Protein AF-A0A0L6VL71-F1 (afdb_monomer_lite)

Secondary structure (DSSP, 8-state):
----EEEEEE-----------------------------S-SS-EE-TTPPPSEEEEEE-SSPPPPHHHHHHHHHHHHT-TT-EEEE-TTEEEEEEETTEEEEEEE-TT-SS-EEEEHHHHHHHHHHHHHHHSSTT-SS-EEEEEEE--EETTEE----

Foldseek 3Di:
DDAWDKDKDFDDPDDDDDDDDDDDDDDDDDDDDDDDDDDLPPDAAELPPFDFDDKDFAFDPDAAFDVVFLVNQLVNLLVQQPDKDKADARMWIWTGGDRDIDIDHHHNPDSGIHIYRSNSSSVNSVVQCVVHVPPPDPGRTNTIDTDRQDRDPDGDDDD

Organism: NCBI:txid27349

Sequence (159 aa):
MGRAQVTYCKAQSGSHAGSHAASLKKRGLEAEPAGFYDHPSMVPIDLTPAKCSNSTCYPGTFQPPALEDCEVVIQAQLYNSTGSLQASPGTWVFVSYGTCATVFQNPEESSHTLQYNWAELGAQAGKIAGSCMLDEHEYSTMGGACMFEKYLKYKFEGT

pLDDT: mean 75.28, std 20.91, range [28.64, 96.06]

Radius of gyration: 17.66 Å; chains: 1; bounding box: 38×46×42 Å

Structure (mmCIF, N/CA/C/O backbone):
data_AF-A0A0L6VL71-F1
#
_entry.id   AF-A0A0L6VL71-F1
#
loop_
_atom_site.group_PDB
_atom_site.id
_atom_site.type_symbol
_atom_site.label_atom_id
_atom_site.label_alt_id
_atom_site.label_comp_id
_atom_site.label_asym_id
_atom_site.label_entity_id
_atom_site.label_seq_id
_atom_site.pdbx_PDB_ins_code
_atom_site.Cartn_x
_atom_site.Cartn_y
_atom_site.Cartn_z
_atom_site.occupancy
_atom_site.B_iso_or_equiv
_atom_site.auth_seq_id
_atom_site.auth_comp_id
_atom_site.auth_asym_id
_atom_site.auth_atom_id
_atom_site.pdbx_PDB_model_num
ATOM 1 N N . MET A 1 1 ? 6.276 -11.979 -17.650 1.00 53.53 1 MET A N 1
ATOM 2 C CA . MET A 1 1 ? 5.970 -10.999 -16.587 1.00 53.53 1 MET A CA 1
ATOM 3 C C . MET A 1 1 ? 6.187 -11.681 -15.250 1.00 53.53 1 MET A C 1
ATOM 5 O O . MET A 1 1 ? 5.769 -12.827 -15.108 1.00 53.53 1 MET A O 1
ATOM 9 N N . GLY A 1 2 ? 6.912 -11.047 -14.330 1.00 68.31 2 GLY A N 1
ATOM 10 C CA . GLY A 1 2 ? 7.135 -11.597 -12.994 1.00 68.31 2 GLY A CA 1
ATOM 11 C C . GLY A 1 2 ? 5.871 -11.559 -12.134 1.00 68.31 2 GLY A C 1
ATOM 12 O O . GLY A 1 2 ? 4.922 -10.846 -12.451 1.00 68.31 2 GLY A O 1
ATOM 13 N N . ARG A 1 3 ? 5.834 -12.362 -11.067 1.00 84.12 3 ARG A N 1
ATOM 14 C CA . ARG A 1 3 ? 4.689 -12.457 -10.154 1.00 84.12 3 ARG A CA 1
ATOM 15 C C . ARG A 1 3 ? 5.081 -11.895 -8.792 1.00 84.12 3 ARG A C 1
ATOM 17 O O . ARG A 1 3 ? 5.992 -12.430 -8.162 1.00 84.12 3 ARG A O 1
ATOM 24 N N . ALA A 1 4 ? 4.379 -10.856 -8.342 1.00 90.06 4 ALA A N 1
ATOM 25 C CA . ALA A 1 4 ? 4.560 -10.307 -7.003 1.00 90.06 4 ALA A CA 1
ATOM 26 C C . ALA A 1 4 ? 4.215 -11.345 -5.920 1.00 90.06 4 ALA A C 1
ATOM 28 O O . ALA A 1 4 ? 3.347 -12.208 -6.108 1.00 90.06 4 ALA A O 1
ATOM 29 N N . GLN A 1 5 ? 4.907 -11.268 -4.786 1.00 93.31 5 GLN A N 1
ATOM 30 C CA . GLN A 1 5 ? 4.678 -12.122 -3.625 1.00 93.31 5 GLN A CA 1
ATOM 31 C C . GLN A 1 5 ? 3.922 -11.364 -2.543 1.00 93.31 5 GLN A C 1
ATOM 33 O O . GLN A 1 5 ? 4.226 -10.206 -2.279 1.00 93.31 5 GLN A O 1
ATOM 38 N N . VAL A 1 6 ? 2.966 -12.039 -1.901 1.00 92.69 6 VAL A N 1
ATOM 39 C CA . VAL A 1 6 ? 2.225 -11.506 -0.754 1.00 92.69 6 VAL A CA 1
ATOM 40 C C . VAL A 1 6 ? 2.678 -12.238 0.502 1.00 92.69 6 VAL A C 1
ATOM 42 O O . VAL A 1 6 ? 2.577 -13.464 0.565 1.00 92.69 6 VAL A O 1
ATOM 45 N N . THR A 1 7 ? 3.168 -11.499 1.496 1.00 94.44 7 THR A N 1
ATOM 46 C CA . THR A 1 7 ? 3.656 -12.055 2.766 1.00 94.44 7 THR A CA 1
ATOM 47 C C . THR A 1 7 ? 2.991 -11.359 3.944 1.00 94.44 7 THR A C 1
ATOM 49 O O . THR A 1 7 ? 2.965 -10.134 4.009 1.00 94.44 7 THR A O 1
ATOM 52 N N . TYR A 1 8 ? 2.488 -12.149 4.893 1.00 93.19 8 TYR A N 1
ATOM 53 C CA . TYR A 1 8 ? 1.935 -11.662 6.155 1.00 93.19 8 TYR A CA 1
ATOM 54 C C . TYR A 1 8 ? 2.966 -11.847 7.268 1.00 93.19 8 TYR A C 1
ATOM 56 O O . TYR A 1 8 ? 3.377 -12.971 7.559 1.00 93.19 8 TYR A O 1
ATOM 64 N N . CYS A 1 9 ? 3.355 -10.746 7.900 1.00 91.88 9 CYS A N 1
ATOM 65 C CA . CYS A 1 9 ? 4.296 -10.707 9.012 1.00 91.88 9 CYS A CA 1
ATOM 66 C C . CYS A 1 9 ? 3.577 -10.236 10.280 1.00 91.88 9 CYS A C 1
ATOM 68 O O . CYS A 1 9 ? 2.706 -9.371 10.210 1.00 91.88 9 CYS A O 1
ATOM 70 N N . LYS A 1 10 ? 3.958 -10.782 11.439 1.00 88.44 10 LYS A N 1
ATOM 71 C CA . LYS A 1 10 ? 3.465 -10.353 12.756 1.00 88.44 10 LYS A CA 1
ATOM 72 C C . LYS A 1 10 ? 4.604 -9.804 13.603 1.00 88.44 10 LYS A C 1
ATOM 74 O O . LYS A 1 10 ? 5.742 -10.253 13.452 1.00 88.44 10 LYS A O 1
ATOM 79 N N . ALA A 1 11 ? 4.280 -8.889 14.509 1.00 76.50 11 ALA A N 1
ATOM 80 C CA . ALA A 1 11 ? 5.224 -8.375 15.492 1.00 76.50 11 ALA A CA 1
ATOM 81 C C . ALA A 1 11 ? 5.682 -9.546 16.363 1.00 76.50 11 ALA A C 1
ATOM 83 O O . ALA A 1 11 ? 4.859 -10.334 16.835 1.00 76.50 11 ALA A O 1
ATOM 84 N N . GLN A 1 12 ? 6.990 -9.694 16.566 1.00 71.69 12 GLN A N 1
ATOM 85 C CA . GLN A 1 12 ? 7.478 -10.588 17.608 1.00 71.69 12 GLN A CA 1
ATOM 86 C C . GLN A 1 12 ? 7.342 -9.864 18.944 1.00 71.69 12 GLN A C 1
ATOM 88 O O . GLN A 1 12 ? 7.994 -8.848 19.175 1.00 71.69 12 GLN A O 1
ATOM 93 N N . SER A 1 13 ? 6.498 -10.389 19.825 1.00 50.94 13 SER A N 1
ATOM 94 C CA . SER A 1 13 ? 6.359 -9.893 21.189 1.00 50.94 13 SER A CA 1
ATOM 95 C C . SER A 1 13 ? 7.644 -10.179 21.984 1.00 50.94 13 SER A C 1
ATOM 97 O O . SER A 1 13 ? 7.849 -11.304 22.439 1.00 50.94 13 SER A O 1
ATOM 99 N N . GLY A 1 14 ? 8.490 -9.153 22.145 1.00 46.22 14 GLY A N 1
ATOM 100 C CA . GLY A 1 14 ? 9.514 -9.045 23.193 1.00 46.22 14 GLY A CA 1
ATOM 101 C C . GLY A 1 14 ? 10.967 -9.366 22.809 1.00 46.22 14 GLY A C 1
ATOM 102 O O . GLY A 1 14 ? 11.348 -10.526 22.701 1.00 46.22 14 GLY A O 1
ATOM 103 N N . SER A 1 15 ? 11.788 -8.316 22.690 1.00 35.22 15 SER A N 1
ATOM 104 C CA . SER A 1 15 ? 12.951 -7.992 23.550 1.00 35.22 15 SER A CA 1
ATOM 105 C C . SER A 1 15 ? 14.064 -7.311 22.757 1.00 35.22 15 SER A C 1
ATOM 107 O O . SER A 1 15 ? 14.567 -7.831 21.763 1.00 35.22 15 SER A O 1
ATOM 109 N N . HIS A 1 16 ? 14.494 -6.148 23.244 1.00 46.03 16 HIS A N 1
ATOM 110 C CA . HIS A 1 16 ? 15.765 -5.557 22.851 1.00 46.03 16 HIS A CA 1
ATOM 111 C C . HIS A 1 16 ? 16.918 -6.553 23.074 1.00 46.03 16 HIS A C 1
ATOM 113 O O . HIS A 1 16 ? 16.962 -7.239 24.093 1.00 46.03 16 HIS A O 1
ATOM 119 N N . ALA A 1 17 ? 17.878 -6.501 22.145 1.00 36.75 17 ALA A N 1
ATOM 120 C CA . ALA A 1 17 ? 19.195 -7.145 22.117 1.00 36.75 17 ALA A CA 1
ATOM 121 C C . ALA A 1 17 ? 19.298 -8.530 21.443 1.00 36.75 17 ALA A C 1
ATOM 123 O O . ALA A 1 17 ? 18.887 -9.551 21.978 1.00 36.75 17 ALA A O 1
ATOM 124 N N . GLY A 1 18 ? 20.040 -8.548 20.328 1.00 31.20 18 GLY A N 1
ATOM 125 C CA . GLY A 1 18 ? 21.039 -9.593 20.094 1.00 31.20 18 GLY A CA 1
ATOM 126 C C . GLY A 1 18 ? 20.697 -10.691 19.087 1.00 31.20 18 GLY A C 1
ATOM 127 O O . GLY A 1 18 ? 20.109 -11.705 19.425 1.00 31.20 18 GLY A O 1
ATOM 128 N N . SER A 1 19 ? 21.253 -10.527 17.885 1.00 32.75 19 SER A N 1
ATOM 129 C CA . SER A 1 19 ? 21.960 -11.565 17.119 1.00 32.75 19 SER A CA 1
ATOM 130 C C . SER A 1 19 ? 21.222 -12.832 16.639 1.00 32.75 19 SER A C 1
ATOM 132 O O . SER A 1 19 ? 20.964 -13.760 17.393 1.00 32.75 19 SER A O 1
ATOM 134 N N . HIS A 1 20 ? 21.151 -12.910 15.306 1.00 34.12 20 HIS A N 1
ATOM 135 C CA . HIS A 1 20 ? 21.347 -14.087 14.449 1.00 34.12 20 HIS A CA 1
ATOM 136 C C . HIS A 1 20 ? 20.313 -15.236 14.424 1.00 34.12 20 HIS A C 1
ATOM 138 O O . HIS A 1 20 ? 20.028 -15.913 15.401 1.00 34.12 20 HIS A O 1
ATOM 144 N N . ALA A 1 21 ? 19.929 -15.535 13.173 1.00 35.00 21 ALA A N 1
ATOM 145 C CA . ALA A 1 21 ? 19.381 -16.786 12.644 1.00 35.00 21 ALA A CA 1
ATOM 146 C C . ALA A 1 21 ? 17.891 -17.076 12.908 1.00 35.00 21 ALA A C 1
ATOM 148 O O . ALA A 1 21 ? 17.514 -17.911 13.728 1.00 35.00 21 ALA A O 1
ATOM 149 N N . ALA A 1 22 ? 17.032 -16.466 12.084 1.00 34.59 22 ALA A N 1
ATOM 150 C CA . ALA A 1 22 ? 15.649 -16.896 11.906 1.00 34.59 22 ALA A CA 1
ATOM 151 C C . ALA A 1 22 ? 15.599 -18.321 11.318 1.00 34.59 22 ALA A C 1
ATOM 153 O O . ALA A 1 22 ? 15.755 -18.535 10.116 1.00 34.59 22 ALA A O 1
ATOM 154 N N . SER A 1 23 ? 15.364 -19.309 12.182 1.00 31.19 23 SER A N 1
ATOM 155 C CA . SER A 1 23 ? 14.938 -20.646 11.776 1.00 31.19 23 SER A CA 1
ATOM 156 C C . SER A 1 23 ? 13.448 -20.597 11.424 1.00 31.19 23 SER A C 1
ATOM 158 O O . SER A 1 23 ? 12.582 -20.524 12.298 1.00 31.19 23 SER A O 1
ATOM 160 N N . LEU A 1 24 ? 13.147 -20.608 10.124 1.00 35.12 24 LEU A N 1
ATOM 161 C C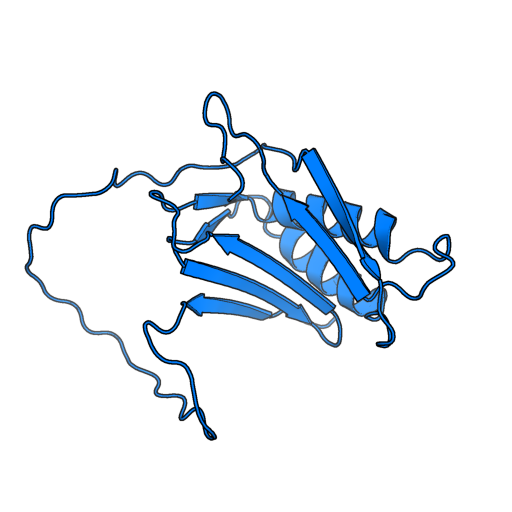A . LEU A 1 24 ? 11.796 -20.743 9.580 1.00 35.12 24 LEU A CA 1
ATOM 162 C C . LEU A 1 24 ? 11.220 -22.120 9.947 1.00 35.12 24 LEU A C 1
ATOM 164 O O . LEU A 1 24 ? 11.480 -23.115 9.271 1.00 35.12 24 LEU A O 1
ATOM 168 N N . LYS A 1 25 ? 10.397 -22.191 10.997 1.00 33.75 25 LYS A N 1
ATOM 169 C CA . LYS A 1 25 ? 9.550 -23.365 11.254 1.00 33.75 25 LYS A CA 1
ATOM 170 C C . LYS A 1 25 ? 8.180 -23.184 10.603 1.00 33.75 25 LYS A C 1
ATOM 172 O O . LYS A 1 25 ? 7.320 -22.485 11.129 1.00 33.75 25 LYS A O 1
ATOM 177 N N . LYS A 1 26 ? 7.970 -23.891 9.488 1.00 40.94 26 LYS A N 1
ATOM 178 C CA . LYS A 1 26 ? 6.641 -24.258 8.972 1.00 40.94 26 LYS A CA 1
ATOM 179 C C . LYS A 1 26 ? 5.907 -25.111 10.014 1.00 40.94 26 LYS A C 1
ATOM 181 O O . LYS A 1 26 ? 6.411 -26.165 10.389 1.00 40.94 26 LYS A O 1
ATOM 186 N N . ARG A 1 27 ? 4.706 -24.702 10.415 1.00 37.19 27 ARG A N 1
ATOM 187 C CA . ARG A 1 27 ? 3.643 -25.565 10.967 1.00 37.19 27 ARG A CA 1
ATOM 188 C C . ARG A 1 27 ? 2.337 -25.029 10.370 1.00 37.19 27 ARG A C 1
ATOM 190 O O . ARG A 1 27 ? 2.134 -23.825 10.407 1.00 37.19 27 ARG A O 1
ATOM 197 N N . GLY A 1 28 ? 1.519 -25.785 9.643 1.00 33.72 28 GLY A N 1
ATOM 198 C CA . GLY A 1 28 ? 1.112 -27.174 9.855 1.00 33.72 28 GLY A CA 1
ATOM 199 C C . GLY A 1 28 ? -0.285 -27.124 10.472 1.00 33.72 28 GLY A C 1
ATOM 200 O O . GLY A 1 28 ? -0.393 -26.755 11.634 1.00 33.72 28 GLY A O 1
ATOM 201 N N . LEU A 1 29 ? -1.313 -27.375 9.652 1.00 39.34 29 LEU A N 1
ATOM 202 C CA . LEU A 1 29 ? -2.726 -27.497 10.035 1.00 39.34 29 LEU A CA 1
ATOM 203 C C . LEU A 1 29 ? -2.879 -28.450 11.226 1.00 39.34 29 LEU A C 1
ATOM 205 O O . LEU A 1 29 ? -2.434 -29.582 11.106 1.00 39.34 29 LEU A O 1
ATOM 209 N N . GLU A 1 30 ? -3.578 -28.025 12.277 1.00 31.98 30 GLU A N 1
ATOM 210 C CA . GLU A 1 30 ? -4.491 -28.859 13.074 1.00 31.98 30 GLU A CA 1
ATOM 211 C C . GLU A 1 30 ? -5.316 -27.938 13.988 1.00 31.98 30 GLU A C 1
ATOM 213 O O . GLU A 1 30 ? -4.785 -27.042 14.644 1.00 31.98 30 GLU A O 1
ATOM 218 N N . ALA A 1 31 ? -6.635 -28.109 13.939 1.00 38.53 31 ALA A N 1
ATOM 219 C CA . ALA A 1 31 ? -7.632 -27.375 14.708 1.00 38.53 31 ALA A CA 1
ATOM 220 C C . ALA A 1 31 ? -8.119 -28.237 15.878 1.00 38.53 31 ALA A C 1
ATOM 222 O O . ALA A 1 31 ? -8.228 -29.442 15.677 1.00 38.53 31 ALA A O 1
ATOM 223 N N . GLU A 1 32 ? -8.435 -27.613 17.026 1.00 37.81 32 GLU A N 1
ATOM 224 C CA . GLU A 1 32 ? -9.530 -27.920 17.990 1.00 37.81 32 GLU A CA 1
ATOM 225 C C . GLU A 1 32 ? -9.268 -27.246 19.369 1.00 37.81 32 GLU A C 1
ATOM 227 O O . GLU A 1 32 ? -8.165 -26.740 19.590 1.00 37.81 32 GLU A O 1
ATOM 232 N N . PRO A 1 33 ? -10.283 -27.083 20.251 1.00 58.62 33 PRO A N 1
ATOM 233 C CA . PRO A 1 33 ? -10.700 -25.756 20.703 1.00 58.62 33 PRO A CA 1
ATOM 234 C C . PRO A 1 33 ? -10.586 -25.543 22.224 1.00 58.62 33 PRO A C 1
ATOM 236 O O . PRO A 1 33 ? -10.477 -26.495 22.990 1.00 58.62 33 PRO A O 1
ATOM 239 N N . ALA A 1 34 ? -10.697 -24.275 22.641 1.00 34.59 34 ALA A N 1
ATOM 240 C CA . ALA A 1 34 ? -11.416 -23.767 23.825 1.00 34.59 34 ALA A CA 1
ATOM 241 C C . ALA A 1 34 ? -10.718 -22.530 24.412 1.00 34.59 34 ALA A C 1
ATOM 243 O O . ALA A 1 34 ? -9.519 -22.535 24.674 1.00 34.59 34 ALA A O 1
ATOM 244 N N . GLY A 1 35 ? -11.502 -21.485 24.678 1.00 28.64 35 GLY A N 1
ATOM 245 C CA . GLY A 1 35 ? -11.061 -20.320 25.439 1.00 28.64 35 GLY A CA 1
ATOM 246 C C . GLY A 1 35 ? -11.933 -19.110 25.153 1.00 28.64 35 GLY A C 1
ATOM 247 O O . GLY A 1 35 ? -11.675 -18.371 24.210 1.00 28.64 35 GLY A O 1
ATOM 248 N N . PHE A 1 36 ? -12.985 -18.937 25.951 1.00 40.62 36 PHE A N 1
ATOM 249 C CA . PHE A 1 36 ? -13.838 -17.753 25.960 1.00 40.62 36 PHE A CA 1
ATOM 250 C C . PHE A 1 36 ? -13.000 -16.576 26.485 1.00 40.62 36 PHE A C 1
ATOM 252 O O . PHE A 1 36 ? -12.845 -16.411 27.693 1.00 40.62 36 PHE A O 1
ATOM 259 N N . TYR A 1 37 ? -12.402 -15.808 25.577 1.00 36.62 37 TYR A N 1
ATOM 260 C CA . TYR A 1 37 ? -11.766 -14.534 25.889 1.00 36.62 37 TYR A CA 1
ATOM 261 C C . TYR A 1 37 ? -12.636 -13.420 25.321 1.00 36.62 37 TYR A C 1
ATOM 263 O O . TYR A 1 37 ? -13.071 -13.485 24.173 1.00 36.62 37 TYR A O 1
ATOM 271 N N . ASP A 1 38 ? -12.911 -12.449 26.183 1.00 39.28 38 ASP A N 1
ATOM 272 C CA . ASP A 1 38 ? -13.678 -11.232 25.943 1.00 39.28 38 ASP A CA 1
ATOM 273 C C . ASP A 1 38 ? -13.376 -10.660 24.549 1.00 39.28 38 ASP A C 1
ATOM 275 O O . ASP A 1 38 ? -12.244 -10.276 24.250 1.00 39.28 38 ASP A O 1
ATOM 279 N N . HIS A 1 39 ? -14.358 -10.731 23.648 1.00 42.97 39 HIS A N 1
ATOM 280 C CA . HIS A 1 39 ? -14.139 -10.498 22.226 1.00 42.97 39 HIS A CA 1
ATOM 281 C C . HIS A 1 39 ? -13.960 -8.997 21.948 1.00 42.97 39 HIS A C 1
ATOM 283 O O . HIS A 1 39 ? -14.951 -8.261 22.014 1.00 42.97 39 HIS A O 1
ATOM 289 N N . PRO A 1 40 ? -12.773 -8.517 21.521 1.00 48.03 40 PRO A N 1
ATOM 290 C CA . PRO A 1 40 ? -12.727 -7.268 20.772 1.00 48.03 40 PRO A CA 1
ATOM 291 C C . PRO A 1 40 ? -13.629 -7.458 19.548 1.00 48.03 40 PRO A C 1
ATOM 293 O O . PRO A 1 40 ? -13.551 -8.507 18.906 1.00 48.03 40 PRO A O 1
ATOM 296 N N . SER A 1 41 ? -14.531 -6.501 19.287 1.00 48.88 41 SER A N 1
ATOM 297 C CA . SER A 1 41 ? -15.519 -6.515 18.191 1.00 48.88 41 SER A CA 1
ATOM 298 C C . SER A 1 41 ? -15.079 -7.408 17.023 1.00 48.88 41 SER A C 1
ATOM 300 O O . SER A 1 41 ? -14.179 -7.040 16.270 1.00 48.88 41 SER A O 1
ATOM 302 N N . MET A 1 42 ? -15.705 -8.584 16.888 1.00 60.97 42 MET A N 1
ATOM 303 C CA . MET A 1 42 ? -15.291 -9.635 15.943 1.00 60.97 42 MET A CA 1
ATOM 304 C C . MET A 1 42 ? -15.407 -9.242 14.465 1.00 60.97 42 MET A C 1
ATOM 306 O O . MET A 1 42 ? -14.958 -9.987 13.598 1.00 60.97 42 MET A O 1
ATOM 310 N N . VAL A 1 43 ? -16.028 -8.101 14.163 1.00 77.88 43 VAL A N 1
ATOM 311 C CA . VAL A 1 43 ? -16.218 -7.624 12.794 1.00 77.88 43 VAL A CA 1
ATOM 312 C C . VAL A 1 43 ? -15.024 -6.749 12.398 1.00 77.88 43 VAL A C 1
ATOM 314 O O . VAL A 1 43 ? -14.805 -5.718 13.044 1.00 77.88 43 VAL A O 1
ATOM 317 N N . PRO A 1 44 ? -14.254 -7.125 11.357 1.00 85.69 44 PRO A N 1
ATOM 318 C CA . PRO A 1 44 ? -13.218 -6.268 10.799 1.00 85.69 44 PRO A CA 1
ATOM 319 C C . PRO A 1 44 ? -13.784 -4.913 10.373 1.00 85.69 44 PRO A C 1
ATOM 321 O O . PRO A 1 44 ? -14.882 -4.832 9.822 1.00 85.69 44 PRO A O 1
ATOM 324 N N . ILE A 1 45 ? -13.015 -3.849 10.587 1.00 87.19 45 ILE A N 1
ATOM 325 C CA . ILE A 1 45 ? -13.339 -2.533 10.039 1.00 87.19 45 ILE A CA 1
ATOM 326 C C . ILE A 1 45 ? -12.851 -2.507 8.592 1.00 87.19 45 ILE A C 1
ATOM 328 O O . ILE A 1 45 ? -11.645 -2.528 8.344 1.00 87.19 45 ILE A O 1
ATOM 332 N N . ASP A 1 46 ? -13.781 -2.466 7.639 1.00 88.69 46 ASP A N 1
ATOM 333 C CA . ASP A 1 46 ? -13.450 -2.325 6.220 1.00 88.69 46 ASP A CA 1
ATOM 334 C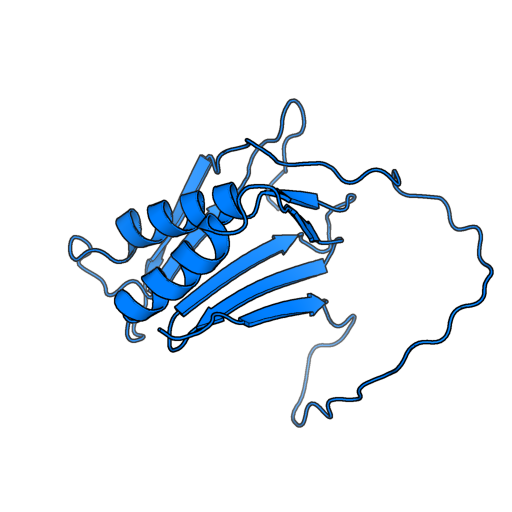 C . ASP A 1 46 ? -13.123 -0.877 5.883 1.00 88.69 46 ASP A C 1
ATOM 336 O O . ASP A 1 46 ? -14.015 -0.064 5.692 1.00 88.69 46 ASP A O 1
ATOM 340 N N . LEU A 1 47 ? -11.840 -0.555 5.763 1.00 87.94 47 LEU A N 1
ATOM 341 C CA . LEU A 1 47 ? -11.376 0.780 5.420 1.00 87.94 47 LEU A CA 1
ATOM 342 C C . LEU A 1 47 ? -11.773 1.220 4.008 1.00 87.94 47 LEU A C 1
ATOM 344 O O . LEU A 1 47 ? -11.592 2.385 3.682 1.00 87.94 47 LEU A O 1
ATOM 348 N N . THR A 1 48 ? -12.310 0.356 3.151 1.00 86.69 48 THR A N 1
ATOM 349 C CA . THR A 1 48 ? -12.728 0.723 1.792 1.00 86.69 48 THR A CA 1
ATOM 350 C C . THR A 1 48 ? -13.939 1.676 1.826 1.00 86.69 48 THR A C 1
ATOM 352 O O . THR A 1 48 ? -14.875 1.443 2.591 1.00 86.69 48 THR A O 1
ATOM 355 N N . PRO A 1 49 ? -13.989 2.755 1.012 1.00 84.56 49 PRO A N 1
ATOM 356 C CA . PRO A 1 49 ? -12.997 3.253 0.052 1.00 84.56 49 PRO A CA 1
ATOM 357 C C . PRO A 1 49 ? -12.182 4.437 0.611 1.00 84.56 49 PRO A C 1
ATOM 359 O O . PRO A 1 49 ? -11.940 5.424 -0.090 1.00 84.56 49 PRO A O 1
ATOM 362 N N . ALA A 1 50 ? -11.827 4.417 1.897 1.00 84.81 50 ALA A N 1
ATOM 363 C CA . ALA A 1 50 ? -11.052 5.493 2.495 1.00 84.81 50 ALA A CA 1
ATOM 364 C C . ALA A 1 50 ? -9.781 5.738 1.697 1.00 84.81 50 ALA A C 1
ATOM 366 O O . ALA A 1 50 ? -9.090 4.823 1.240 1.00 84.81 50 ALA A O 1
ATOM 367 N N . LYS A 1 51 ? -9.503 7.023 1.523 1.00 82.38 51 LYS A N 1
ATOM 368 C CA . LYS A 1 51 ? -8.296 7.504 0.882 1.00 82.38 51 LYS A CA 1
ATOM 369 C C . LYS A 1 51 ? -7.371 7.956 1.987 1.00 82.38 51 LYS A C 1
ATOM 371 O O . LYS A 1 51 ? -7.812 8.623 2.923 1.00 82.38 51 LY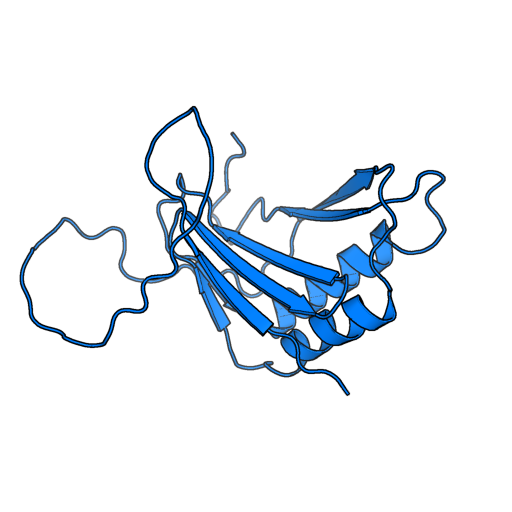S A O 1
ATOM 376 N N . CYS A 1 52 ? -6.105 7.607 1.855 1.00 82.38 52 CYS A N 1
ATOM 377 C CA . CYS A 1 52 ? -5.093 8.225 2.680 1.00 82.38 52 CYS A CA 1
ATOM 378 C C . CYS A 1 52 ? -5.127 9.755 2.484 1.00 82.38 52 CYS A C 1
ATOM 380 O O . CYS A 1 52 ? -5.305 10.236 1.361 1.00 82.38 52 CYS A O 1
ATOM 382 N N . SER A 1 53 ? -4.999 10.499 3.584 1.00 78.88 53 SER A N 1
ATOM 383 C CA . SER A 1 53 ? -5.015 11.967 3.605 1.00 78.88 53 SER A CA 1
ATOM 384 C C . SER A 1 53 ? -3.632 12.588 3.772 1.00 78.88 53 SER A C 1
ATOM 386 O O . SER A 1 53 ? -3.466 13.761 3.449 1.00 78.88 53 SER A O 1
ATOM 388 N N . ASN A 1 54 ? -2.653 11.818 4.247 1.00 80.81 54 ASN A N 1
ATOM 389 C CA . ASN A 1 54 ? -1.342 12.320 4.629 1.00 80.81 54 ASN A CA 1
ATOM 390 C C . ASN A 1 54 ? -0.242 11.447 4.022 1.00 80.81 54 ASN A C 1
ATOM 392 O O . ASN A 1 54 ? 0.100 10.393 4.563 1.00 80.81 54 ASN A O 1
ATOM 396 N N . SER A 1 55 ? 0.251 11.868 2.856 1.00 84.75 55 SER A N 1
ATOM 397 C CA . SER A 1 55 ? 1.360 11.231 2.148 1.00 84.75 55 SER A CA 1
ATOM 398 C C . SER A 1 55 ? 2.673 11.938 2.461 1.00 84.75 55 SER A C 1
ATOM 400 O O . SER A 1 55 ? 2.757 13.159 2.341 1.00 84.75 55 SER A O 1
ATOM 402 N N . THR A 1 56 ? 3.711 11.174 2.784 1.00 88.19 56 THR A N 1
ATOM 403 C CA . THR A 1 56 ? 5.069 11.684 3.005 1.00 88.19 56 THR A CA 1
ATOM 404 C C . THR A 1 56 ? 6.055 10.882 2.164 1.00 88.19 56 THR A C 1
ATOM 406 O O . THR A 1 56 ? 6.017 9.652 2.179 1.00 88.19 56 THR A O 1
ATOM 409 N N . CYS A 1 57 ? 6.946 11.568 1.447 1.00 87.69 57 CYS A N 1
ATOM 410 C CA . CYS A 1 57 ? 8.057 10.934 0.739 1.00 87.69 57 CYS A CA 1
ATOM 411 C C . CYS A 1 57 ? 9.263 10.820 1.669 1.00 87.69 57 CYS A C 1
ATOM 413 O O . CYS A 1 57 ? 9.604 11.771 2.374 1.00 87.69 57 CYS A O 1
ATOM 415 N N . TYR A 1 58 ? 9.905 9.656 1.680 1.00 84.56 58 TYR A N 1
ATOM 416 C CA . TYR A 1 58 ? 11.058 9.414 2.534 1.00 84.56 58 TYR A CA 1
ATOM 417 C C . TYR A 1 58 ? 12.351 9.749 1.785 1.00 84.56 58 TYR A C 1
ATOM 419 O O . TYR A 1 58 ? 12.664 9.080 0.792 1.00 84.56 58 TYR A O 1
ATOM 427 N N . PRO A 1 59 ? 13.119 10.760 2.242 1.00 76.75 59 PRO A N 1
ATOM 428 C CA . PRO A 1 59 ? 14.420 11.052 1.660 1.00 76.75 59 PRO A CA 1
ATOM 429 C C . PRO A 1 59 ? 15.390 9.911 1.978 1.00 76.75 59 PRO A C 1
ATOM 431 O O . PRO A 1 59 ? 15.347 9.333 3.066 1.00 76.75 59 PRO A O 1
ATOM 434 N N . GLY A 1 60 ? 16.280 9.587 1.043 1.00 67.81 60 GLY A N 1
ATOM 435 C CA . GLY A 1 60 ? 17.212 8.481 1.198 1.00 67.81 60 GLY A CA 1
ATOM 436 C C . GLY A 1 60 ? 18.541 8.687 0.488 1.00 67.81 60 GLY A C 1
ATOM 437 O O . GLY A 1 60 ? 18.645 9.380 -0.513 1.00 67.81 60 GLY A 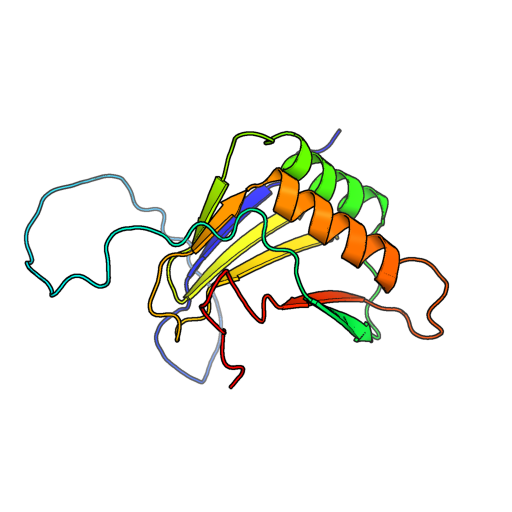O 1
ATOM 438 N N . THR A 1 61 ? 19.584 8.042 1.001 1.00 59.97 61 THR A N 1
ATOM 439 C CA . THR A 1 61 ? 20.853 7.854 0.276 1.00 59.97 61 THR A CA 1
ATOM 440 C C . THR A 1 61 ? 20.904 6.509 -0.453 1.00 59.97 61 THR A C 1
ATOM 442 O O . THR A 1 61 ? 21.878 6.212 -1.142 1.00 59.97 61 THR A O 1
ATOM 445 N N . PHE A 1 62 ? 19.870 5.680 -0.287 1.00 66.88 62 PHE A N 1
ATOM 446 C CA . PHE A 1 62 ? 19.743 4.384 -0.939 1.00 66.88 62 PHE A CA 1
ATOM 447 C C . PHE A 1 62 ? 19.212 4.543 -2.361 1.00 66.88 62 PHE A C 1
ATOM 449 O O . PHE A 1 62 ? 18.461 5.471 -2.657 1.00 66.88 62 PHE A O 1
ATOM 456 N N . GLN A 1 63 ? 19.607 3.618 -3.234 1.00 75.81 63 GLN A N 1
ATOM 457 C CA . GLN A 1 63 ? 19.103 3.578 -4.598 1.00 75.81 63 GLN A CA 1
ATOM 458 C C . GLN A 1 63 ? 17.573 3.390 -4.573 1.00 75.81 63 GLN A C 1
ATOM 460 O O . GLN A 1 63 ? 17.103 2.481 -3.881 1.00 75.81 63 GLN A O 1
ATOM 465 N N . PRO A 1 64 ? 16.802 4.226 -5.295 1.00 79.19 64 PRO A N 1
ATOM 466 C CA . PRO A 1 64 ? 15.358 4.055 -5.393 1.00 79.19 64 PRO A CA 1
ATOM 467 C C . PRO A 1 64 ? 15.009 2.691 -6.013 1.00 79.19 64 PRO A C 1
ATOM 469 O O . PRO A 1 64 ? 15.792 2.172 -6.819 1.00 79.19 64 PRO A O 1
ATOM 472 N N . PRO A 1 65 ? 13.842 2.107 -5.676 1.00 87.19 65 PRO A N 1
ATOM 473 C CA . PRO A 1 65 ? 13.353 0.931 -6.381 1.00 87.19 65 PRO A CA 1
ATOM 474 C C . PRO A 1 65 ? 13.223 1.200 -7.884 1.00 87.19 65 PRO A C 1
ATOM 476 O O . PRO A 1 65 ? 12.886 2.309 -8.298 1.00 87.19 65 PRO A O 1
ATOM 479 N N . ALA A 1 66 ? 13.436 0.170 -8.699 1.00 88.88 66 ALA A N 1
ATOM 480 C CA . ALA A 1 66 ? 13.159 0.243 -10.126 1.00 88.88 66 ALA A CA 1
ATOM 481 C C . ALA A 1 66 ? 11.657 0.485 -10.355 1.00 88.88 66 ALA A C 1
ATOM 483 O O . ALA A 1 66 ? 10.809 -0.198 -9.767 1.00 88.88 66 ALA A O 1
ATOM 484 N N . LEU A 1 67 ? 11.318 1.450 -11.214 1.00 88.88 67 LEU A N 1
ATOM 485 C CA . LEU A 1 67 ? 9.921 1.786 -11.506 1.00 88.88 67 LEU A CA 1
ATOM 486 C C . LEU A 1 67 ? 9.181 0.597 -12.130 1.00 88.88 67 LEU A C 1
ATOM 488 O O . LEU A 1 67 ? 8.017 0.369 -11.803 1.00 88.88 67 LEU A O 1
ATOM 492 N N . GLU A 1 68 ? 9.863 -0.210 -12.946 1.00 92.19 68 GLU A N 1
ATOM 493 C CA . GLU A 1 68 ? 9.292 -1.412 -13.556 1.00 92.19 68 GLU A CA 1
ATOM 494 C C . GLU A 1 68 ? 8.923 -2.468 -12.503 1.00 92.19 68 GLU A C 1
ATOM 496 O O . GLU A 1 68 ? 7.895 -3.140 -12.614 1.00 92.19 68 GLU A O 1
ATOM 501 N N . ASP A 1 69 ? 9.725 -2.596 -11.442 1.00 93.94 69 ASP A N 1
ATOM 502 C CA . ASP A 1 69 ? 9.425 -3.504 -10.333 1.00 93.94 69 ASP A CA 1
ATOM 503 C C . ASP A 1 69 ? 8.205 -3.019 -9.539 1.00 93.94 69 ASP A C 1
ATOM 505 O O . ASP A 1 69 ? 7.335 -3.817 -9.172 1.00 93.94 69 ASP A O 1
ATOM 509 N N . CYS A 1 70 ? 8.106 -1.707 -9.303 1.00 92.94 70 CYS A N 1
ATOM 510 C CA . CYS A 1 70 ? 6.942 -1.120 -8.646 1.00 92.94 70 CYS A CA 1
ATOM 511 C C . CYS A 1 70 ? 5.671 -1.250 -9.481 1.00 92.94 70 CYS A C 1
ATOM 513 O O . CYS A 1 70 ? 4.608 -1.519 -8.919 1.00 92.94 70 CYS A O 1
ATOM 515 N N . GLU A 1 71 ? 5.762 -1.144 -10.807 1.00 94.31 71 GLU A N 1
ATOM 516 C CA . GLU A 1 71 ? 4.626 -1.386 -11.693 1.00 94.31 71 GLU A CA 1
ATOM 517 C C . GLU A 1 71 ? 4.090 -2.816 -11.530 1.00 94.31 71 GLU A C 1
ATOM 519 O O . GLU A 1 71 ? 2.883 -3.000 -11.375 1.00 94.31 71 GLU A O 1
ATOM 524 N N . VAL A 1 72 ? 4.962 -3.830 -11.453 1.00 95.75 72 VAL A N 1
ATOM 525 C CA . VAL A 1 72 ? 4.538 -5.222 -11.204 1.00 95.75 72 VAL A CA 1
ATOM 526 C C . VAL A 1 72 ? 3.795 -5.352 -9.869 1.00 95.75 72 VAL A C 1
ATOM 528 O O . VAL A 1 72 ? 2.752 -6.010 -9.808 1.00 95.75 72 VAL A O 1
ATOM 531 N N . VAL A 1 73 ? 4.295 -4.717 -8.804 1.00 95.00 73 VAL A N 1
ATOM 532 C CA . VAL A 1 73 ? 3.655 -4.725 -7.476 1.00 95.00 73 VAL A CA 1
ATOM 533 C C . VAL A 1 73 ? 2.293 -4.027 -7.494 1.00 95.00 73 VAL A C 1
ATOM 535 O O . VAL A 1 73 ? 1.333 -4.555 -6.928 1.00 95.00 73 VAL A O 1
ATOM 538 N N . ILE A 1 74 ? 2.191 -2.863 -8.139 1.00 94.75 74 ILE A N 1
ATOM 539 C CA . ILE A 1 74 ? 0.951 -2.081 -8.245 1.00 94.75 74 ILE A CA 1
ATOM 540 C C . ILE A 1 74 ? -0.091 -2.856 -9.055 1.00 94.75 74 ILE A C 1
ATOM 542 O O . ILE A 1 74 ? -1.222 -3.041 -8.605 1.00 94.75 74 ILE A O 1
ATOM 546 N N . GLN A 1 75 ? 0.295 -3.372 -10.222 1.00 94.38 75 GLN A N 1
ATOM 547 C CA . GLN A 1 75 ? -0.605 -4.120 -11.095 1.00 94.38 75 GLN A CA 1
ATOM 548 C C . GLN A 1 75 ? -1.111 -5.398 -10.424 1.00 94.38 75 GLN A C 1
ATOM 550 O O . GLN A 1 75 ? -2.303 -5.694 -10.491 1.00 94.38 75 GLN A O 1
ATOM 555 N N . ALA A 1 76 ? -0.251 -6.128 -9.704 1.00 92.94 76 ALA A N 1
ATOM 556 C CA . ALA A 1 76 ? -0.663 -7.324 -8.967 1.00 92.94 76 ALA A CA 1
ATOM 557 C C . ALA A 1 76 ? -1.795 -7.049 -7.959 1.00 92.94 76 ALA A C 1
ATOM 559 O O . ALA A 1 76 ? -2.649 -7.909 -7.744 1.00 92.94 76 ALA A O 1
ATOM 560 N N . GLN A 1 77 ? -1.821 -5.854 -7.369 1.00 93.62 77 GLN A N 1
ATOM 561 C CA . GLN A 1 77 ? -2.870 -5.424 -6.444 1.00 93.62 77 GLN A CA 1
ATOM 562 C C . GLN A 1 77 ? -4.133 -4.974 -7.187 1.00 93.62 77 GLN A C 1
ATOM 564 O O . GLN A 1 77 ? -5.233 -5.404 -6.840 1.00 93.62 77 GLN A O 1
ATOM 569 N N . LEU A 1 78 ? -3.979 -4.183 -8.255 1.00 92.94 78 LEU A N 1
ATOM 570 C CA . LEU A 1 78 ? -5.091 -3.719 -9.096 1.00 92.94 78 LEU A CA 1
ATOM 571 C C . LEU A 1 78 ? -5.878 -4.872 -9.737 1.00 92.94 78 LEU A C 1
ATOM 573 O O . LEU A 1 78 ? -7.103 -4.796 -9.835 1.00 92.94 78 LEU A O 1
ATOM 577 N N . TYR A 1 79 ? -5.205 -5.962 -10.124 1.00 88.75 79 TYR A N 1
ATOM 578 C CA . TYR A 1 79 ? -5.857 -7.134 -10.718 1.00 88.75 79 TYR A CA 1
ATOM 579 C C . TYR A 1 79 ? -6.724 -7.936 -9.736 1.00 88.75 79 TYR A C 1
ATOM 581 O O . TYR A 1 79 ? -7.534 -8.752 -10.176 1.00 88.75 79 TYR A O 1
ATOM 589 N N . ASN A 1 80 ? -6.616 -7.701 -8.426 1.00 82.00 80 ASN A N 1
ATOM 590 C CA . ASN A 1 80 ? -7.459 -8.344 -7.417 1.00 82.00 80 ASN A CA 1
ATOM 591 C C . ASN A 1 80 ? -8.620 -7.426 -6.989 1.00 82.00 80 ASN A C 1
ATOM 593 O O . ASN A 1 80 ? -8.835 -7.163 -5.808 1.00 82.00 80 ASN A O 1
ATOM 597 N N . SER A 1 81 ? -9.368 -6.914 -7.969 1.00 72.19 81 SER A N 1
ATOM 598 C CA . SER A 1 81 ? -10.334 -5.818 -7.795 1.00 72.19 81 SER A CA 1
ATOM 599 C C . SER A 1 81 ? -11.477 -6.096 -6.816 1.00 72.19 81 SER A C 1
ATOM 601 O O . SER A 1 81 ? -11.974 -5.168 -6.181 1.00 72.19 81 SER A O 1
ATOM 603 N N . THR A 1 82 ? -11.880 -7.356 -6.648 1.00 77.56 82 THR A N 1
ATOM 604 C CA . THR A 1 82 ? -12.950 -7.754 -5.718 1.00 77.56 82 THR A CA 1
ATOM 605 C C . THR A 1 82 ? -12.431 -8.302 -4.391 1.00 77.56 82 THR A C 1
ATOM 607 O O . THR A 1 82 ? -13.225 -8.560 -3.490 1.00 77.56 82 THR A O 1
ATOM 610 N N . GLY A 1 83 ? -11.123 -8.534 -4.265 1.00 87.94 83 GLY A N 1
ATOM 611 C CA . GLY A 1 83 ? -10.527 -9.086 -3.056 1.00 87.94 83 GLY A CA 1
ATOM 612 C C . GLY A 1 83 ? -10.189 -8.009 -2.029 1.00 87.94 83 GLY A C 1
ATOM 613 O O . GLY A 1 83 ? -9.907 -6.857 -2.363 1.00 87.94 83 GLY A O 1
ATOM 614 N N . SER A 1 84 ? -10.126 -8.416 -0.766 1.00 90.75 84 SER A N 1
ATOM 615 C CA . SER A 1 84 ? -9.593 -7.581 0.307 1.00 90.75 84 SER A CA 1
ATOM 616 C C . SER A 1 84 ? -8.496 -8.308 1.067 1.00 90.75 84 SER A C 1
ATOM 618 O O . SER A 1 84 ? -8.536 -9.529 1.229 1.00 90.75 84 SER A O 1
ATOM 620 N N . LEU A 1 85 ? -7.531 -7.544 1.562 1.00 91.81 85 LEU A N 1
ATOM 621 C CA . LEU A 1 85 ? -6.631 -7.996 2.613 1.00 91.81 85 LEU A CA 1
ATOM 622 C C . LEU A 1 85 ? -7.310 -7.797 3.967 1.00 91.81 85 LEU A C 1
ATOM 624 O O . LEU A 1 85 ? -8.062 -6.840 4.141 1.00 91.81 85 LEU A O 1
ATOM 628 N N . GLN A 1 86 ? -7.008 -8.666 4.926 1.00 93.19 86 GLN A N 1
ATOM 629 C CA . GLN A 1 86 ? -7.311 -8.445 6.337 1.00 93.19 86 GLN A CA 1
ATOM 630 C C . GLN A 1 86 ? -6.012 -8.471 7.136 1.00 93.19 86 GLN A C 1
ATOM 632 O O . GLN A 1 86 ? -5.181 -9.357 6.938 1.00 93.19 86 GLN A O 1
ATOM 637 N N . ALA A 1 87 ? -5.838 -7.509 8.033 1.00 91.50 87 ALA A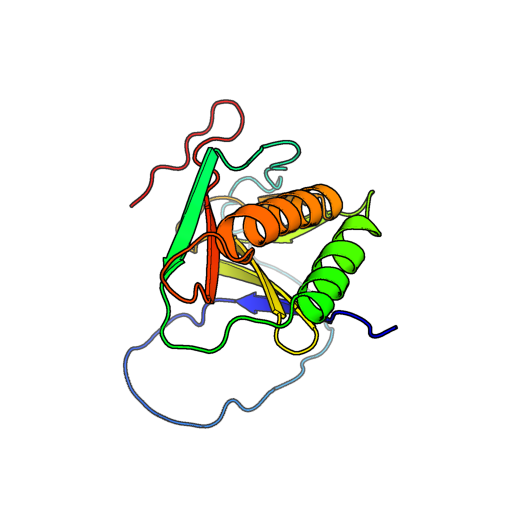 N 1
ATOM 638 C CA . ALA A 1 87 ? -4.681 -7.401 8.906 1.00 91.50 87 ALA A CA 1
ATOM 639 C C . ALA A 1 87 ? -5.158 -7.190 10.343 1.00 91.50 87 ALA A C 1
ATOM 641 O O . ALA A 1 87 ? -5.780 -6.175 10.664 1.00 91.50 87 ALA A O 1
ATOM 642 N N . SER A 1 88 ? -4.876 -8.151 11.217 1.00 91.94 88 SER A N 1
ATOM 643 C CA . SER A 1 88 ? -5.075 -7.989 12.660 1.00 91.94 88 SER A CA 1
ATOM 644 C C . SER A 1 88 ? -4.076 -6.973 13.232 1.00 91.94 88 SER A C 1
ATOM 646 O O . SER A 1 88 ? -3.065 -6.709 12.575 1.00 91.94 88 SER A O 1
ATOM 648 N N . PRO A 1 89 ? -4.312 -6.415 14.431 1.00 90.50 89 PRO A N 1
ATOM 649 C CA . PRO A 1 89 ? -3.327 -5.563 15.097 1.00 90.50 89 PRO A CA 1
ATOM 650 C C . PRO A 1 89 ? -1.940 -6.219 15.142 1.00 90.50 89 PRO A C 1
ATOM 652 O O . PRO A 1 89 ? -1.826 -7.440 15.294 1.00 90.50 89 PRO A O 1
ATOM 655 N N . GLY A 1 90 ? -0.891 -5.424 14.926 1.00 90.19 90 GLY A N 1
ATOM 656 C CA . GLY A 1 90 ? 0.495 -5.894 14.848 1.00 90.19 90 GLY A CA 1
ATOM 657 C C . GLY A 1 90 ? 0.790 -6.760 13.617 1.00 90.19 90 GLY A C 1
ATOM 658 O O . GLY A 1 90 ? 1.632 -7.659 13.684 1.00 90.19 90 GLY A O 1
ATOM 659 N N . THR A 1 91 ? 0.076 -6.547 12.506 1.00 92.38 91 THR A N 1
ATOM 660 C CA . THR A 1 91 ? 0.291 -7.269 11.240 1.00 92.38 91 THR A CA 1
ATOM 661 C C . THR A 1 91 ? 0.770 -6.323 10.144 1.00 92.38 91 THR A C 1
ATOM 663 O O . THR A 1 91 ? 0.204 -5.250 9.936 1.00 92.38 91 THR A O 1
ATOM 666 N N . TRP A 1 92 ? 1.766 -6.780 9.385 1.00 93.94 92 TRP A N 1
ATOM 667 C CA . TRP A 1 92 ? 2.252 -6.149 8.162 1.00 93.94 92 TRP A CA 1
ATOM 668 C C . TRP A 1 92 ? 1.986 -7.072 6.982 1.00 93.94 92 TRP A C 1
ATOM 670 O O . TRP A 1 92 ? 2.340 -8.252 7.010 1.00 93.94 92 TRP A O 1
ATOM 680 N N . VAL A 1 93 ? 1.384 -6.530 5.933 1.00 95.19 93 VAL A N 1
ATOM 681 C CA . VAL A 1 93 ? 1.123 -7.234 4.681 1.00 95.19 93 VAL A CA 1
ATOM 682 C C . VAL A 1 93 ? 2.023 -6.635 3.617 1.00 95.19 93 VAL A C 1
ATOM 684 O O . VAL A 1 93 ? 1.837 -5.489 3.216 1.00 95.19 93 VAL A O 1
ATOM 687 N N . PHE A 1 94 ? 3.008 -7.408 3.179 1.00 94.81 94 PHE A N 1
ATOM 688 C CA . PHE A 1 94 ? 3.947 -7.020 2.136 1.00 94.81 94 PHE A CA 1
ATOM 689 C C . PHE A 1 94 ? 3.463 -7.543 0.792 1.00 94.81 94 PHE A C 1
ATOM 691 O O . PHE A 1 94 ? 3.184 -8.736 0.672 1.00 94.81 94 PHE A O 1
ATOM 698 N N . VAL A 1 95 ? 3.438 -6.682 -0.223 1.00 95.38 95 VAL A N 1
ATOM 699 C CA . VAL A 1 95 ? 3.386 -7.090 -1.630 1.00 95.38 95 VAL A CA 1
ATOM 700 C C . VAL A 1 95 ? 4.676 -6.636 -2.288 1.00 95.38 95 VAL A C 1
ATOM 702 O O . VAL A 1 95 ? 4.916 -5.433 -2.380 1.00 95.38 95 VAL A O 1
ATOM 705 N N . SER A 1 96 ? 5.518 -7.576 -2.707 1.00 95.88 96 SER A N 1
ATOM 706 C CA . SER A 1 96 ? 6.863 -7.270 -3.200 1.00 95.88 96 SER A CA 1
ATOM 707 C C . SER A 1 96 ? 7.217 -7.990 -4.493 1.00 95.88 96 SER A C 1
ATOM 709 O O . SER A 1 96 ? 6.730 -9.085 -4.789 1.00 95.88 96 SER A O 1
ATOM 711 N N . TYR A 1 97 ? 8.083 -7.353 -5.272 1.00 96.06 97 TYR A N 1
ATOM 712 C CA . TYR A 1 97 ? 8.689 -7.906 -6.472 1.00 96.06 97 TYR A CA 1
ATOM 713 C C . TYR A 1 97 ? 9.999 -7.166 -6.757 1.00 96.06 97 TYR A C 1
ATOM 715 O O . TYR A 1 97 ? 10.023 -5.938 -6.740 1.00 96.06 97 TYR A O 1
ATOM 723 N N . GLY A 1 98 ? 11.080 -7.911 -7.013 1.00 94.19 98 GLY A N 1
ATOM 724 C CA . GLY A 1 98 ? 12.391 -7.327 -7.301 1.00 94.19 98 GLY A CA 1
ATOM 725 C C . GLY A 1 98 ? 12.850 -6.370 -6.199 1.00 94.19 98 GLY A C 1
ATOM 726 O O . GLY A 1 98 ? 13.008 -6.771 -5.046 1.00 94.19 98 GLY A O 1
ATOM 727 N N . THR A 1 99 ? 13.049 -5.111 -6.570 1.00 92.06 99 THR A N 1
ATOM 728 C CA . THR A 1 99 ? 13.484 -4.018 -5.691 1.00 92.06 99 THR A CA 1
ATOM 729 C C . THR A 1 99 ? 12.339 -3.266 -5.008 1.00 92.06 99 THR A C 1
ATOM 731 O O . THR A 1 99 ? 12.602 -2.479 -4.102 1.00 92.06 99 THR A O 1
ATOM 734 N N . CYS A 1 100 ? 11.080 -3.503 -5.394 1.00 92.38 100 CYS A N 1
ATOM 735 C CA . CYS A 1 100 ? 9.935 -2.749 -4.892 1.00 92.38 100 CYS A CA 1
ATOM 736 C C . CYS A 1 100 ? 9.068 -3.553 -3.916 1.00 92.38 100 CYS A C 1
ATOM 738 O O . CYS A 1 100 ? 8.839 -4.757 -4.076 1.00 92.38 100 CYS A O 1
ATOM 740 N N . ALA A 1 101 ? 8.530 -2.861 -2.912 1.00 94.00 101 ALA A N 1
ATOM 741 C CA . ALA A 1 101 ? 7.547 -3.403 -1.989 1.00 94.00 101 ALA A CA 1
ATOM 742 C C . ALA A 1 101 ? 6.510 -2.343 -1.608 1.00 94.00 101 ALA A C 1
ATOM 744 O O . ALA A 1 101 ? 6.829 -1.173 -1.418 1.00 94.00 101 ALA A O 1
ATOM 745 N N . THR A 1 102 ? 5.271 -2.786 -1.436 1.00 93.94 102 THR A N 1
ATOM 746 C CA . THR A 1 102 ? 4.203 -2.021 -0.783 1.00 93.94 102 THR A CA 1
ATOM 747 C C . THR A 1 102 ? 3.839 -2.722 0.513 1.00 93.94 102 THR A C 1
ATOM 749 O O . THR A 1 102 ? 3.847 -3.955 0.580 1.00 93.94 102 THR A O 1
ATOM 752 N N . VAL A 1 103 ? 3.562 -1.942 1.555 1.00 94.31 103 VAL A N 1
ATOM 753 C CA . VAL A 1 103 ? 3.310 -2.469 2.897 1.00 94.31 103 VAL A CA 1
ATOM 754 C C . VAL A 1 103 ? 2.021 -1.869 3.431 1.00 94.31 103 VAL A C 1
ATOM 756 O O . VAL A 1 103 ? 1.908 -0.653 3.560 1.00 94.31 103 VAL A O 1
ATOM 759 N N . PHE A 1 104 ? 1.058 -2.726 3.760 1.00 94.00 104 PHE A N 1
ATOM 760 C CA . PHE A 1 104 ? -0.090 -2.346 4.574 1.00 94.00 104 PHE A CA 1
ATOM 761 C C . PHE A 1 104 ? 0.186 -2.743 6.023 1.00 94.00 104 PHE A C 1
ATOM 763 O O . PHE A 1 104 ? 0.439 -3.915 6.304 1.00 94.00 104 PHE A O 1
ATOM 770 N N . GLN A 1 105 ? 0.140 -1.782 6.940 1.00 92.88 105 GLN A N 1
ATOM 771 C CA . GLN A 1 105 ? 0.413 -2.001 8.358 1.00 92.88 105 GLN A CA 1
ATOM 772 C C . GLN A 1 105 ? -0.839 -1.722 9.189 1.00 92.88 105 GLN A C 1
ATOM 774 O O . GLN A 1 105 ? -1.447 -0.662 9.061 1.00 92.88 105 GLN A O 1
ATOM 779 N N . ASN A 1 106 ? -1.173 -2.652 10.084 1.00 91.31 106 ASN A N 1
ATOM 780 C CA . ASN A 1 106 ? -2.075 -2.407 11.204 1.00 91.31 106 ASN A CA 1
ATOM 781 C C . ASN A 1 106 ? -1.235 -2.382 12.497 1.00 91.31 106 ASN A C 1
ATOM 783 O O . ASN A 1 106 ? -0.708 -3.438 12.864 1.00 91.31 106 ASN A O 1
ATOM 787 N N . PRO A 1 107 ? -1.050 -1.214 13.145 1.00 87.94 107 PRO A N 1
ATOM 788 C CA . PRO A 1 107 ? -0.262 -1.087 14.374 1.00 87.94 107 PRO A CA 1
ATOM 789 C C . PRO A 1 107 ? -0.727 -2.035 15.488 1.00 87.94 107 PRO A C 1
ATOM 791 O O . PRO A 1 107 ? -1.869 -2.498 15.489 1.00 87.94 107 PRO A O 1
ATOM 794 N N . GLU A 1 108 ? 0.164 -2.360 16.424 1.00 87.06 108 GLU A N 1
ATOM 795 C CA . GLU A 1 108 ? -0.151 -3.261 17.547 1.00 87.06 108 GLU A CA 1
ATOM 796 C C . GLU A 1 108 ? -1.164 -2.630 18.510 1.00 87.06 108 GLU A C 1
ATOM 798 O O . GLU A 1 108 ? -2.001 -3.324 19.077 1.00 87.06 108 GLU A O 1
ATOM 803 N N . GLU A 1 109 ? -1.149 -1.302 18.610 1.00 83.06 109 GLU A N 1
ATOM 804 C CA . GLU A 1 109 ? -2.020 -0.488 19.457 1.00 83.06 109 GLU A CA 1
ATOM 805 C C . GLU A 1 109 ? -3.464 -0.417 18.934 1.00 83.06 109 GLU A C 1
ATOM 807 O O . GLU A 1 109 ? -4.358 0.096 19.608 1.00 83.06 109 GLU A O 1
ATOM 812 N N . SER A 1 110 ? -3.714 -0.920 17.723 1.00 82.00 110 SER A N 1
ATOM 813 C CA . SER A 1 110 ? -5.045 -0.948 17.129 1.00 82.00 110 SER A CA 1
ATOM 814 C C . SER A 1 110 ? -5.962 -1.918 17.873 1.00 82.00 110 SER A C 1
ATOM 816 O O . SER A 1 110 ? -5.607 -3.062 18.147 1.00 82.00 110 SER A O 1
ATOM 818 N N . SER A 1 111 ? -7.198 -1.502 18.140 1.00 83.12 111 SER A N 1
ATOM 819 C CA . SER A 1 111 ? -8.212 -2.357 18.770 1.00 83.12 111 SER A CA 1
ATOM 820 C C . SER A 1 111 ? -8.979 -3.236 17.776 1.00 83.12 111 SER A C 1
ATOM 822 O O . SER A 1 111 ? -9.836 -4.023 18.186 1.00 83.12 111 SER A O 1
ATOM 824 N N . HIS A 1 112 ? -8.719 -3.103 16.470 1.00 84.75 112 HIS A N 1
ATOM 825 C CA . HIS A 1 112 ? -9.533 -3.723 15.426 1.00 84.75 112 HIS A CA 1
ATOM 826 C C . HIS A 1 112 ? -8.695 -4.394 14.340 1.00 84.75 112 HIS A C 1
ATOM 828 O O . HIS A 1 112 ? -7.644 -3.906 13.925 1.00 84.75 112 HIS A O 1
ATOM 834 N N . THR A 1 113 ? -9.214 -5.507 13.817 1.00 90.00 113 THR A N 1
ATOM 835 C CA . THR A 1 113 ? -8.747 -6.030 12.529 1.00 90.00 113 THR A CA 1
ATOM 836 C C . THR A 1 113 ? -9.209 -5.079 11.434 1.00 90.00 113 THR A C 1
ATOM 838 O O . THR A 1 113 ? -10.378 -4.697 11.393 1.00 90.00 113 THR A O 1
ATOM 841 N N . LEU A 1 114 ? -8.289 -4.706 10.553 1.00 90.56 114 LEU A N 1
ATOM 842 C CA . LEU A 1 114 ? -8.561 -3.831 9.424 1.00 90.56 114 LEU A CA 1
ATOM 843 C C . LEU A 1 114 ? -8.697 -4.669 8.160 1.00 90.56 114 LEU A C 1
ATOM 845 O O . LEU A 1 114 ? -7.915 -5.594 7.935 1.00 90.56 114 LEU A O 1
ATOM 849 N N . GLN A 1 115 ? -9.675 -4.331 7.333 1.00 92.50 115 GLN A N 1
ATOM 850 C CA . GLN A 1 115 ? -9.826 -4.853 5.985 1.00 92.50 115 GLN A CA 1
ATOM 851 C C . GLN A 1 115 ? -9.616 -3.718 4.983 1.00 92.50 115 GLN A C 1
ATOM 853 O O . GLN A 1 115 ? -10.022 -2.588 5.238 1.00 92.50 115 GLN A O 1
ATOM 858 N N . TYR A 1 116 ? -8.972 -3.998 3.852 1.00 92.06 116 TYR A N 1
ATOM 859 C CA . TYR A 1 116 ? -8.841 -3.021 2.772 1.00 92.06 116 TYR A CA 1
ATOM 860 C C . TYR A 1 116 ? -8.840 -3.708 1.410 1.00 92.06 116 TYR A C 1
ATOM 862 O O . TYR A 1 116 ? -8.258 -4.781 1.240 1.00 92.06 116 TYR A O 1
ATOM 870 N N . ASN A 1 117 ? -9.532 -3.122 0.438 1.00 94.12 117 ASN A N 1
ATOM 871 C CA . ASN A 1 117 ? -9.576 -3.640 -0.923 1.00 94.12 117 ASN A CA 1
ATOM 872 C C . ASN A 1 117 ? -8.188 -3.603 -1.589 1.00 94.12 117 ASN A C 1
ATOM 874 O O . ASN A 1 117 ? -7.452 -2.622 -1.474 1.00 94.12 117 ASN A O 1
ATOM 878 N N . TRP A 1 118 ? -7.839 -4.673 -2.309 1.00 94.12 118 TRP A N 1
ATOM 879 C CA . TRP A 1 118 ? -6.541 -4.774 -2.981 1.00 94.12 118 TRP A CA 1
ATOM 880 C C . TRP A 1 118 ? -6.365 -3.743 -4.096 1.00 94.12 118 TRP A C 1
ATOM 882 O O . TRP A 1 118 ? -5.293 -3.155 -4.201 1.00 94.12 118 TRP A O 1
ATOM 892 N N . ALA A 1 119 ? -7.392 -3.477 -4.904 1.00 93.69 119 ALA A N 1
ATOM 893 C CA . ALA A 1 119 ? -7.283 -2.474 -5.958 1.00 93.69 119 ALA A CA 1
ATOM 894 C C . ALA A 1 119 ? -7.165 -1.053 -5.396 1.00 93.69 119 ALA A C 1
ATOM 896 O O . ALA A 1 119 ? -6.389 -0.262 -5.926 1.00 93.69 119 ALA A O 1
ATOM 897 N N . GLU A 1 120 ? -7.847 -0.737 -4.295 1.00 92.81 120 GLU A N 1
ATOM 898 C CA . GLU A 1 120 ? -7.629 0.536 -3.601 1.00 92.81 120 GLU A CA 1
ATOM 899 C C . GLU A 1 120 ? -6.201 0.634 -3.045 1.00 92.81 120 GLU A C 1
ATOM 901 O O . GLU A 1 120 ? -5.558 1.669 -3.218 1.00 92.81 120 GLU A O 1
ATOM 906 N N . LEU A 1 121 ? -5.651 -0.445 -2.468 1.00 92.31 121 LEU A N 1
ATOM 907 C CA . LEU A 1 121 ? -4.245 -0.476 -2.043 1.00 92.31 121 LEU A CA 1
ATOM 908 C C . LEU A 1 121 ? -3.292 -0.213 -3.219 1.00 92.31 121 LEU A C 1
ATOM 910 O O . LEU A 1 121 ? -2.428 0.660 -3.118 1.00 92.31 121 LEU A O 1
ATOM 914 N N . GLY A 1 122 ? -3.503 -0.888 -4.352 1.00 93.19 122 GLY A N 1
ATOM 915 C CA . GLY A 1 122 ? -2.735 -0.672 -5.579 1.00 93.19 122 GLY A CA 1
ATOM 916 C C . GLY A 1 122 ? -2.847 0.764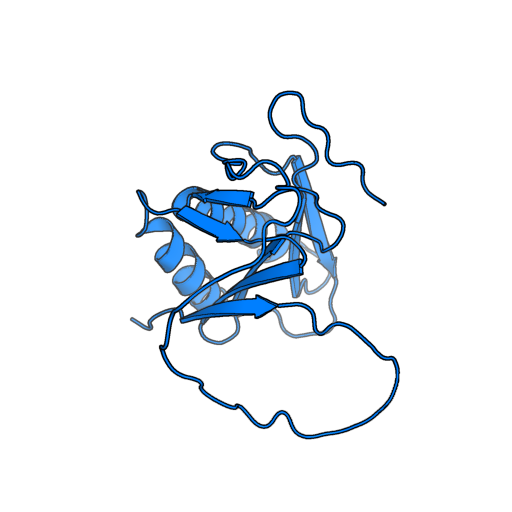 -6.099 1.00 93.19 122 GLY A C 1
ATOM 917 O O . GLY A 1 122 ? -1.848 1.366 -6.489 1.00 93.19 122 GLY A O 1
ATOM 918 N N . ALA A 1 123 ? -4.039 1.361 -6.039 1.00 93.19 123 ALA A N 1
ATOM 919 C CA . ALA A 1 123 ? -4.257 2.747 -6.439 1.00 93.19 123 ALA A CA 1
ATOM 920 C C . ALA A 1 123 ? -3.532 3.747 -5.520 1.00 93.19 123 ALA A C 1
ATOM 922 O O . ALA A 1 123 ? -2.986 4.735 -6.011 1.00 93.19 123 ALA A O 1
ATOM 923 N N . GLN A 1 124 ? -3.496 3.514 -4.201 1.00 92.19 124 GLN A N 1
ATOM 924 C CA . GLN A 1 124 ? -2.706 4.351 -3.288 1.00 92.19 124 GLN A CA 1
ATOM 925 C C . GLN A 1 124 ? -1.203 4.170 -3.518 1.00 92.19 124 GLN A C 1
ATOM 927 O O . GLN A 1 124 ? -0.480 5.163 -3.574 1.00 92.19 124 GLN A O 1
ATOM 932 N N . ALA A 1 125 ? -0.738 2.936 -3.726 1.00 92.12 125 ALA A N 1
ATOM 933 C CA . ALA A 1 125 ? 0.657 2.659 -4.056 1.00 92.12 125 ALA A CA 1
ATOM 934 C C . ALA A 1 125 ? 1.098 3.386 -5.336 1.00 92.12 125 ALA A C 1
ATOM 936 O O . ALA A 1 125 ? 2.149 4.021 -5.347 1.00 92.12 125 ALA A O 1
ATOM 937 N N . GLY A 1 126 ? 0.261 3.376 -6.379 1.00 92.12 126 GLY A N 1
ATOM 938 C CA . GLY A 1 126 ? 0.516 4.116 -7.614 1.00 92.12 126 GLY A CA 1
ATOM 939 C C . GLY A 1 126 ? 0.621 5.627 -7.406 1.00 92.12 126 GLY A C 1
ATOM 940 O O . GLY A 1 126 ? 1.494 6.262 -7.991 1.00 92.12 126 GLY A O 1
ATOM 941 N N . LYS A 1 127 ? -0.206 6.211 -6.527 1.00 91.12 127 LYS A N 1
ATOM 942 C CA . LYS A 1 127 ? -0.091 7.637 -6.177 1.00 91.12 127 LYS A CA 1
ATOM 943 C C . LYS A 1 127 ? 1.215 7.950 -5.458 1.00 91.12 127 LYS A C 1
ATOM 945 O O . LYS A 1 127 ? 1.853 8.927 -5.819 1.00 91.12 127 LYS A O 1
ATOM 950 N N . ILE A 1 128 ? 1.609 7.127 -4.482 1.00 89.94 128 ILE A N 1
ATOM 951 C CA . ILE A 1 128 ? 2.866 7.306 -3.738 1.00 89.94 128 ILE A CA 1
ATOM 952 C C . ILE A 1 128 ? 4.063 7.186 -4.684 1.00 89.94 128 ILE A C 1
ATOM 954 O O . ILE A 1 128 ? 4.954 8.031 -4.651 1.00 89.94 128 ILE A O 1
ATOM 958 N N . ALA A 1 129 ? 4.075 6.170 -5.552 1.00 88.69 129 ALA A N 1
ATOM 959 C CA . ALA A 1 129 ? 5.123 6.004 -6.553 1.00 88.69 129 ALA A CA 1
ATOM 960 C C . ALA A 1 129 ? 5.192 7.228 -7.482 1.00 88.69 129 ALA A C 1
ATOM 962 O O . ALA A 1 129 ? 6.264 7.796 -7.667 1.00 88.69 129 ALA A O 1
ATOM 963 N N . GLY A 1 130 ? 4.045 7.698 -7.983 1.00 85.88 130 GLY A N 1
ATOM 964 C CA . GLY A 1 130 ? 3.973 8.893 -8.824 1.00 85.88 130 GLY A CA 1
ATOM 965 C C . GLY A 1 130 ? 4.423 10.179 -8.122 1.00 85.88 130 GLY A C 1
ATOM 966 O O . GLY A 1 130 ? 5.057 11.016 -8.749 1.00 85.88 130 GLY A O 1
ATOM 967 N N . SER A 1 131 ? 4.129 10.349 -6.829 1.00 84.62 131 SER A N 1
ATOM 968 C CA . SER A 1 131 ? 4.491 11.566 -6.093 1.00 84.62 131 SER A CA 1
ATOM 969 C C . SER A 1 131 ? 5.920 11.564 -5.562 1.00 84.62 131 SER A C 1
ATOM 971 O O . SER A 1 131 ? 6.496 12.634 -5.403 1.00 84.62 131 SER A O 1
ATOM 973 N N . CYS A 1 132 ? 6.465 10.394 -5.223 1.00 84.44 132 CYS A N 1
ATOM 974 C CA . CYS A 1 132 ? 7.749 10.287 -4.533 1.00 84.44 132 CYS A CA 1
ATOM 975 C C . CYS A 1 132 ? 8.884 9.808 -5.436 1.00 84.44 132 CYS A C 1
ATOM 977 O O . CYS A 1 132 ? 10.021 10.192 -5.198 1.00 84.44 132 CYS A O 1
ATOM 979 N N . MET A 1 133 ? 8.615 8.980 -6.446 1.00 77.50 133 MET A N 1
ATOM 980 C CA . MET A 1 133 ? 9.667 8.314 -7.228 1.00 77.50 133 MET A CA 1
ATOM 981 C C . MET A 1 133 ? 9.895 8.909 -8.620 1.00 77.50 133 MET A C 1
ATOM 983 O O . MET A 1 133 ? 10.801 8.462 -9.315 1.00 77.50 133 MET A O 1
ATOM 987 N N . LEU A 1 134 ? 9.085 9.883 -9.042 1.00 72.00 134 LEU A N 1
ATOM 988 C CA . LEU A 1 134 ? 9.319 10.625 -10.282 1.00 72.00 134 LEU A CA 1
ATOM 989 C C . LEU A 1 134 ? 10.278 11.798 -10.013 1.00 72.00 134 LEU A C 1
ATOM 991 O O . LEU A 1 134 ? 10.210 12.414 -8.950 1.00 72.00 134 LEU A O 1
ATOM 995 N N . ASP A 1 135 ? 11.165 12.067 -10.978 1.00 58.09 135 ASP A N 1
ATOM 996 C CA . ASP A 1 135 ? 12.425 12.847 -10.923 1.00 58.09 135 ASP A CA 1
ATOM 997 C C . ASP A 1 135 ? 12.352 14.323 -10.454 1.00 58.09 135 ASP A C 1
ATOM 999 O O . ASP A 1 135 ? 13.311 15.077 -10.610 1.00 58.09 135 ASP A O 1
ATOM 1003 N N . GLU A 1 136 ? 11.242 14.780 -9.875 1.00 54.81 136 GLU A N 1
ATOM 1004 C CA . GLU A 1 136 ? 11.069 16.173 -9.436 1.00 54.81 136 GLU A CA 1
ATOM 1005 C C . GLU A 1 136 ? 11.659 16.466 -8.045 1.00 54.81 136 GLU A C 1
ATOM 1007 O O . GLU A 1 136 ? 11.683 17.621 -7.616 1.00 54.81 136 GLU A O 1
ATOM 1012 N N . HIS A 1 137 ? 12.172 15.454 -7.336 1.00 54.59 137 HIS A N 1
ATOM 1013 C CA . HIS A 1 137 ? 12.771 15.633 -6.012 1.00 54.59 137 HIS A CA 1
ATOM 1014 C C . HIS A 1 137 ? 14.300 15.679 -6.090 1.00 54.59 137 HIS A C 1
ATOM 1016 O O . HIS A 1 137 ? 14.947 14.713 -6.478 1.00 54.59 137 HIS A O 1
ATOM 1022 N N . GLU A 1 138 ? 14.881 16.796 -5.637 1.00 50.78 138 GLU A N 1
ATOM 1023 C CA . GLU A 1 138 ? 16.333 17.068 -5.523 1.00 50.78 138 GLU A CA 1
ATOM 1024 C C . GLU A 1 138 ? 17.114 16.036 -4.680 1.00 50.78 138 GLU A C 1
ATOM 1026 O O . GLU A 1 138 ? 18.346 16.027 -4.665 1.00 50.78 138 GLU A O 1
ATOM 1031 N N . TYR A 1 139 ? 16.400 15.154 -3.979 1.00 55.72 139 TYR A N 1
ATOM 1032 C CA . TYR A 1 139 ? 16.940 14.096 -3.142 1.00 55.72 139 TYR A CA 1
ATOM 1033 C C . TYR A 1 139 ? 16.371 12.762 -3.609 1.00 55.72 139 TYR A C 1
ATOM 1035 O O . TYR A 1 139 ? 15.153 12.609 -3.688 1.00 55.72 139 TYR A O 1
ATOM 1043 N N . SER A 1 140 ? 17.243 11.784 -3.858 1.00 62.91 140 SER A N 1
ATOM 1044 C CA . SER A 1 140 ? 16.862 10.401 -4.149 1.00 62.91 140 SER A CA 1
ATOM 1045 C C . SER A 1 140 ? 15.880 9.904 -3.082 1.00 62.91 140 SER A C 1
ATOM 1047 O O . SER A 1 140 ? 16.258 9.674 -1.933 1.00 62.91 140 SER A O 1
ATOM 1049 N N . THR A 1 141 ? 14.592 9.791 -3.401 1.00 72.62 141 THR A N 1
ATOM 1050 C CA . THR A 1 141 ? 13.624 9.247 -2.442 1.00 72.62 141 THR A CA 1
ATOM 1051 C C . THR A 1 141 ? 13.689 7.726 -2.499 1.00 72.62 141 THR A C 1
ATOM 1053 O O . THR A 1 141 ? 13.893 7.137 -3.558 1.00 72.62 141 THR A O 1
ATOM 1056 N N . MET A 1 142 ? 13.511 7.063 -1.360 1.00 80.00 142 MET A N 1
ATOM 1057 C CA . MET A 1 142 ? 13.433 5.595 -1.321 1.00 80.00 142 MET A CA 1
ATOM 1058 C C . MET A 1 142 ? 11.986 5.080 -1.412 1.00 80.00 142 MET A C 1
ATOM 1060 O O . MET A 1 142 ? 11.735 3.894 -1.214 1.00 80.00 142 MET A O 1
ATOM 1064 N N . GLY A 1 143 ? 11.031 5.978 -1.675 1.00 85.12 143 GLY A N 1
ATOM 1065 C CA . GLY A 1 143 ? 9.595 5.725 -1.634 1.00 85.12 143 GLY A CA 1
ATOM 1066 C C . GLY A 1 143 ? 8.869 6.696 -0.702 1.00 85.12 143 GLY A C 1
ATOM 1067 O O . GLY A 1 143 ? 9.325 7.811 -0.446 1.00 85.12 143 GLY A O 1
ATOM 1068 N N . GLY A 1 144 ? 7.722 6.271 -0.183 1.00 89.19 144 GLY A N 1
ATOM 1069 C CA . GLY A 1 144 ? 6.918 7.074 0.729 1.00 89.19 144 GLY A CA 1
ATOM 1070 C C . GLY A 1 144 ? 5.905 6.239 1.495 1.00 89.19 144 GLY A C 1
ATOM 1071 O O . GLY A 1 144 ? 5.754 5.040 1.261 1.00 89.19 144 GLY A O 1
ATOM 1072 N N . ALA A 1 145 ? 5.200 6.892 2.406 1.00 90.56 145 ALA A N 1
ATOM 1073 C CA . ALA A 1 145 ? 4.104 6.304 3.154 1.00 90.56 145 ALA A CA 1
ATOM 1074 C C . ALA A 1 145 ? 2.877 7.196 3.104 1.00 90.56 145 ALA A C 1
ATOM 1076 O O . ALA A 1 145 ? 2.939 8.376 2.757 1.00 90.56 145 ALA A O 1
ATOM 1077 N N . CYS A 1 146 ? 1.754 6.598 3.474 1.00 89.56 146 CYS A N 1
ATOM 1078 C CA . CYS A 1 146 ? 0.480 7.269 3.496 1.00 89.56 146 CYS A CA 1
ATOM 1079 C C . CYS A 1 146 ? -0.325 6.789 4.703 1.00 89.56 146 CYS A C 1
ATOM 1081 O O . CYS A 1 146 ? -0.551 5.587 4.850 1.00 89.56 146 CYS A O 1
ATOM 1083 N N . MET A 1 147 ? -0.743 7.715 5.567 1.00 87.81 147 MET A N 1
ATOM 1084 C CA . MET A 1 147 ? -1.526 7.404 6.762 1.00 87.81 147 MET A CA 1
ATOM 1085 C C . MET A 1 147 ? -3.023 7.658 6.556 1.00 87.81 147 MET A C 1
ATOM 1087 O O . MET A 1 147 ? -3.449 8.666 5.983 1.00 87.81 147 MET A O 1
ATOM 1091 N N . PHE A 1 148 ? -3.841 6.741 7.071 1.00 83.19 148 PHE A N 1
ATOM 1092 C CA . PHE A 1 148 ? -5.285 6.922 7.181 1.00 83.19 148 PHE A CA 1
ATOM 1093 C C . PHE A 1 148 ? -5.597 7.619 8.509 1.00 83.19 148 PHE A C 1
ATOM 1095 O O . PHE A 1 148 ? -5.669 6.973 9.545 1.00 83.19 148 PHE A O 1
ATOM 1102 N N . GLU A 1 149 ? -5.791 8.937 8.499 1.00 73.44 149 GLU A N 1
ATOM 1103 C CA . GLU A 1 149 ? -6.084 9.701 9.731 1.00 73.44 149 GLU A CA 1
ATOM 1104 C C . GLU A 1 149 ? -7.527 9.505 10.218 1.00 73.44 149 GLU A C 1
ATOM 1106 O O . GLU A 1 149 ? -7.853 9.690 11.391 1.00 73.44 149 GLU A O 1
ATOM 1111 N N . LYS A 1 150 ? -8.431 9.145 9.306 1.00 69.06 150 LYS A N 1
ATOM 1112 C CA . LYS A 1 150 ? -9.847 8.948 9.609 1.00 69.06 150 LYS A CA 1
ATOM 1113 C C . LYS A 1 150 ? -10.462 7.848 8.759 1.00 69.06 150 LYS A C 1
ATOM 1115 O O . LYS A 1 150 ? -10.152 7.712 7.578 1.00 69.06 150 LYS A O 1
ATOM 1120 N N . TYR A 1 151 ? -11.418 7.144 9.348 1.00 66.44 151 TYR A N 1
ATOM 1121 C CA . TYR A 1 151 ? -12.341 6.258 8.654 1.00 66.44 151 TYR A CA 1
ATOM 1122 C C . TYR A 1 151 ? -13.762 6.491 9.177 1.00 66.44 151 TYR A C 1
ATOM 1124 O O . TYR A 1 151 ? -14.052 6.274 10.351 1.00 66.44 151 TYR A O 1
ATOM 1132 N N . LEU A 1 152 ? -14.665 6.963 8.313 1.00 66.62 152 LEU A N 1
ATOM 1133 C CA . LEU A 1 152 ? -16.006 7.421 8.704 1.00 66.62 152 LEU A CA 1
ATOM 1134 C C . LEU A 1 152 ? -15.948 8.435 9.868 1.00 66.62 152 LEU A C 1
ATOM 1136 O O . LEU A 1 152 ? -15.409 9.529 9.706 1.00 66.62 152 LEU A O 1
ATOM 1140 N N . LYS A 1 153 ? -16.521 8.089 11.029 1.00 61.34 153 LYS A N 1
ATOM 1141 C CA . LYS A 1 153 ? -16.482 8.898 12.260 1.00 61.34 153 LYS A CA 1
ATOM 1142 C C . LYS A 1 153 ? -15.270 8.583 13.143 1.00 61.34 153 LYS A C 1
ATOM 1144 O O . LYS A 1 153 ? -15.028 9.314 14.097 1.00 61.34 153 LYS A O 1
ATOM 1149 N N . TYR A 1 154 ? -14.546 7.505 12.849 1.00 62.09 154 TYR A N 1
ATOM 1150 C CA . TYR A 1 154 ? -13.370 7.090 13.596 1.00 62.09 154 TYR A CA 1
ATOM 1151 C C . TYR A 1 154 ? -12.169 7.938 13.174 1.00 62.09 154 TYR A C 1
ATOM 1153 O O . TYR A 1 154 ? -11.909 8.107 11.981 1.00 62.09 154 TYR A O 1
ATOM 1161 N N . LYS A 1 155 ? -11.450 8.481 14.153 1.00 65.12 155 LYS A N 1
ATOM 1162 C CA . LYS A 1 155 ? -10.164 9.146 13.950 1.00 65.12 155 LYS A CA 1
ATOM 1163 C C . LYS A 1 155 ? -9.090 8.233 14.517 1.00 65.12 155 LYS A C 1
ATOM 1165 O O . LYS A 1 155 ? -9.198 7.825 15.669 1.00 65.12 155 LYS A O 1
ATOM 1170 N N . PHE A 1 156 ? -8.093 7.917 13.705 1.00 65.94 156 PHE A N 1
ATOM 1171 C CA . PHE A 1 156 ? -6.895 7.242 14.175 1.00 65.94 156 PHE A CA 1
ATOM 1172 C C . PHE A 1 156 ? -6.022 8.339 14.787 1.00 65.94 156 PHE A C 1
ATOM 1174 O O . PHE A 1 156 ? -5.485 9.172 14.059 1.00 65.94 156 PHE A O 1
ATOM 1181 N N . GLU A 1 157 ? -5.982 8.436 16.117 1.00 55.19 157 GLU A N 1
ATOM 1182 C CA . GLU A 1 157 ? -5.070 9.375 16.774 1.00 55.19 157 GLU A CA 1
ATOM 1183 C C . GLU A 1 157 ? -3.635 8.896 16.537 1.00 55.19 157 GLU A C 1
ATOM 1185 O O . GLU A 1 157 ? -3.302 7.744 16.814 1.00 55.19 157 GLU A O 1
ATOM 1190 N N . GLY A 1 158 ? -2.808 9.765 15.954 1.00 49.62 158 GLY A N 1
ATOM 1191 C CA . GLY A 1 158 ? -1.374 9.530 15.858 1.00 49.62 158 GLY A CA 1
ATOM 1192 C C . GLY A 1 158 ? -0.765 9.642 17.249 1.00 49.62 158 GLY A C 1
ATOM 1193 O O . GLY A 1 158 ? -0.966 10.655 17.918 1.00 49.62 158 GLY A O 1
ATOM 1194 N N . THR A 1 159 ? -0.066 8.599 17.684 1.00 34.62 159 THR A N 1
ATOM 1195 C CA . THR A 1 159 ? 0.868 8.673 18.815 1.00 34.62 159 THR A CA 1
ATOM 1196 C C . THR A 1 159 ? 2.101 9.474 18.440 1.00 34.62 159 THR A C 1
ATOM 1198 O O . THR A 1 159 ? 2.618 9.220 17.326 1.00 34.62 159 THR A O 1
#

=== Feature glossary ===
Key to the feature types in this record:

pLDDT. pLDDT is the predicted lDDT-Cα score: AlphaFold's confidence that the local environment of each residue (all inter-atomic distances within 15 Å) is correctly placed. It is a per-residue number between 0 and 100, with higher meaning more reliable.

Radius of gyration, Cα contacts, bounding box. The geometric summary reports three shape descriptors. Rg (radius of gyration) measures how spread out the Cα atoms are about their centre of mass; compact globular proteins have small Rg, elongated or unfolded ones large. Cα contacts (<8 Å, |i−j|>4) count long-range residue pairs in spatial proximity — high for tightly packed folds, near zero for rods or random coil. The bounding-box extents give the protein's footprint along x, y, z in Å.

Backbone torsions (φ/ψ). Backbone dihedral angles. Every residue except chain termini has a φ (preceding-C → N → Cα → C) and a ψ (N → Cα → C → next-N). They are reported in degrees following the IUPAC sign convention. Secondary structure is essentially a statement about which (φ, ψ) basin each residue occupies.

Contact-map, Ramachandran, and PAE plots. Plot images: a contact map (which residues are close in 3D, as an N×N binary image), a Ramachandran scatter (backbone torsion angles, revealing secondary-structure composition at a glance), and — for AlphaFold structures — a PAE heatmap (pairwise prediction confidence).

Predicted aligned error. Predicted Aligned Error (PAE) is an AlphaFold confidence matrix: entry (i, j) is the expected error in the position of residue j, in ångströms, when the prediction is superimposed on the true structure at residue i. Low PAE within a block of residues means that block is internally rigid and well-predicted; high PAE between two blocks means their relative placement is uncertain even if each block individually is confident.

Secondary structure (3-state, P-SEA). Three-state secondary structure (P-SEA) collapses the eight DSSP classes into helix (a), strand (b), and coil (c). P-SEA assigns these from Cα geometry alone — distances and angles — without requiring backbone oxygens, so it works on any Cα trace.

Solvent-accessible surface area. Solvent-accessible surface area (SASA) is the area in Å² traced out by the centre of a 1.4 Å probe sphere (a water molecule) rolled over the protein's van der Waals surface (Shrake–Rupley / Lee–Richards construction). Buried residues have near-zero SASA; fully exposed residues can exceed 200 Å². The total SASA scales roughly with the number of surface residues.

Foldseek 3Di. The Foldseek 3Di string encodes local tertiary geometry as a 20-letter alphabet — one character per residue — derived from the relative positions of nearby Cα atoms. Unlike the amino-acid sequence, 3Di is a direct function of the 3D structure, so two proteins with the same fold have similar 3Di strings even at low sequence identity.

B-factor. For experimental (PDB) structures, the B-factor (temperature factor) quantifies the positional spread of each atom in the crystal — a combination of thermal vibration and static disorder — in units of Å². High B-factors mark flexible loops or poorly resolved regions; low B-factors mark the rigid, well-ordered core.

mmCIF coordinates. The mmCIF block holds the 3D Cartesian coordinates of each backbone atom (N, Cα, C, O) in ångströms. mmCIF is the PDB's canonical archive format — a tagged-loop text representation of the atomic model.

InterPro / GO / CATH / organism. Functional annotations link the protein to curated databases. InterPro entries identify conserved domains and families by matching the sequence against member-database signatures (Pfam, PROSITE, CDD, …). Gene Ontology (GO) terms describe molecular function, biological process, and cellular component in a controlled vocabulary. CATH places the structure in a hierarchical fold classification (Class/Architecture/Topology/Homologous-superfamily). The organism is the source species.

Rendered structure images. Structure images are PyMOL renders from six orthogonal camera directions. Cartoon representation draws helices as coils and strands as arrows; sticks shows the backbone as bonds; surface shows the solvent-excluded envelope. Rainbow coloring maps sequence position to hue (blue→red, N→C); chain coloring assigns a distinct color per polypeptide.

Sequence. This is the polypeptide sequence — one letter per residue, N-terminus first. Length ranges from a few dozen residues for small domains to over a thousand for large multi-domain proteins.

Secondary structure (8-state, DSSP). The SS8 string is DSSP's per-residue secondary-structure call. α-helix (H) means an i→i+4 H-bond ladder; β-strand (E) means the residue participates in a β-sheet; 3₁₀ (G) and π (I) are tighter and wider helices; T/S are turns/bends; '-' is loop.

Nearest PDB structures. Structural nearest neighbors (via Foldseek easy-search vs the PDB). Reported per hit: target PDB id, E-value, and alignment TM-score. A TM-score above ~0.5 is the conventional threshold for 'same fold'.